Protein AF-A0A7W1MAS6-F1 (afdb_monomer_lite)

Foldseek 3Di:
DEDDDDPPDPPDPDPDDDPVVLVVQAQHKYKDKAAWDAAPVRWIKGAHDFPDDNVRVCPPVCQQRIETEEADPPDPPNPSDIWIKIARWHWDFDQDPVRDTDIGIYGYNIDTDDPDPPPPVVVVVVVVVVVVVVVVVCVVCVVVVVVVVVD

Secondary structure (DSSP, 8-state):
-PPPPPTT--S---SS---HHHHTTTT-EEEEEEEEEE-TTS-EEEESSSS--TTTTT-TTTGGGEEEE--TT-----SSS-EEEEEEEEEEEEEPTTS-EEEEEEEEEEEEE-------HHHHHHHHHHHHHHHHHHHHHHHHHHHHH--

pLDDT: mean 83.16, std 14.15, range [42.66, 97.75]

Radius of gyration: 26.75 Å; chains: 1; bounding box: 62×34×86 Å

Structure (mmCIF, N/CA/C/O backbone):
data_AF-A0A7W1MAS6-F1
#
_entry.id   AF-A0A7W1MAS6-F1
#
loop_
_atom_site.group_PDB
_atom_site.id
_atom_site.type_symbol
_atom_site.label_atom_id
_atom_site.label_alt_id
_atom_site.label_comp_id
_atom_site.label_asym_id
_atom_site.label_entity_id
_atom_site.label_seq_id
_atom_site.pdbx_PDB_ins_code
_atom_site.Cartn_x
_atom_site.Cartn_y
_atom_site.Cartn_z
_atom_site.occupancy
_atom_site.B_iso_or_equiv
_atom_site.auth_seq_id
_atom_site.auth_comp_id
_atom_site.auth_asym_id
_atom_site.auth_atom_id
_atom_site.pdbx_PDB_model_num
ATOM 1 N N . MET A 1 1 ? -0.074 -19.283 -3.099 1.00 42.66 1 MET A N 1
ATOM 2 C CA . MET A 1 1 ? -1.093 -18.761 -4.034 1.00 42.66 1 MET A CA 1
ATOM 3 C C . MET A 1 1 ? -1.570 -17.439 -3.454 1.00 42.66 1 MET A C 1
ATOM 5 O O . MET A 1 1 ? -1.959 -17.441 -2.297 1.00 42.66 1 MET A O 1
ATOM 9 N N . LEU A 1 2 ? -1.418 -16.326 -4.175 1.00 49.56 2 LEU A N 1
ATOM 10 C CA . LEU A 1 2 ? -1.899 -15.007 -3.744 1.00 49.56 2 LEU A CA 1
ATOM 11 C C . LEU A 1 2 ? -3.369 -14.893 -4.168 1.00 49.56 2 LEU A C 1
ATOM 13 O O . LEU A 1 2 ? -3.660 -15.060 -5.348 1.00 49.56 2 LEU A O 1
ATOM 17 N N . GLY A 1 3 ? -4.283 -14.693 -3.218 1.00 55.38 3 GLY A N 1
ATOM 18 C CA . GLY A 1 3 ? -5.693 -14.441 -3.516 1.00 55.38 3 GLY A CA 1
ATOM 19 C C . GLY A 1 3 ? -5.917 -12.956 -3.791 1.00 55.38 3 GLY A C 1
ATOM 20 O O . GLY A 1 3 ? -5.564 -12.126 -2.957 1.00 55.38 3 GLY A O 1
ATOM 21 N N . GLU A 1 4 ? -6.481 -12.616 -4.948 1.00 55.81 4 GLU A N 1
ATOM 22 C CA . GLU A 1 4 ? -6.947 -11.257 -5.245 1.00 55.81 4 GLU A CA 1
ATOM 23 C C . GLU A 1 4 ? -8.364 -11.058 -4.672 1.00 55.81 4 GLU A C 1
ATOM 25 O O . GLU A 1 4 ? -9.234 -11.916 -4.831 1.00 55.81 4 GLU A O 1
ATOM 30 N N . LEU A 1 5 ? -8.607 -9.930 -3.994 1.00 57.91 5 LEU A N 1
ATOM 31 C CA . LEU A 1 5 ? -9.932 -9.564 -3.477 1.00 57.91 5 LEU A CA 1
ATOM 32 C C . LEU A 1 5 ? -10.851 -9.105 -4.634 1.00 57.91 5 LEU A C 1
ATOM 34 O O . LEU A 1 5 ? -10.436 -8.251 -5.422 1.00 57.91 5 LEU A O 1
ATOM 38 N N . PRO A 1 6 ? -12.098 -9.608 -4.748 1.00 55.97 6 PRO A N 1
ATOM 39 C CA . PRO A 1 6 ? -13.017 -9.201 -5.811 1.00 55.97 6 PRO A CA 1
ATOM 40 C C . PRO A 1 6 ? -13.482 -7.736 -5.644 1.00 55.97 6 PRO A C 1
ATOM 42 O O . PRO A 1 6 ? -13.810 -7.323 -4.531 1.00 55.97 6 PRO A O 1
ATOM 45 N N . PRO A 1 7 ? -13.578 -6.946 -6.733 1.00 50.59 7 PRO A N 1
ATOM 46 C CA . PRO A 1 7 ? -13.862 -5.505 -6.671 1.00 50.59 7 PRO A CA 1
ATOM 47 C C . PRO A 1 7 ? -15.329 -5.119 -6.384 1.00 50.59 7 PRO A C 1
ATOM 49 O O . PRO A 1 7 ? -15.628 -3.932 -6.305 1.00 50.59 7 PRO A O 1
ATOM 52 N N . SER A 1 8 ? -16.260 -6.069 -6.230 1.00 46.41 8 SER A N 1
ATOM 53 C CA . SER A 1 8 ? -17.713 -5.805 -6.266 1.00 46.41 8 SER A CA 1
ATOM 54 C C . SER A 1 8 ? -18.476 -5.989 -4.943 1.00 46.41 8 SER A C 1
ATOM 56 O O . SER A 1 8 ? -19.697 -6.094 -4.968 1.00 46.41 8 SER A O 1
ATOM 58 N N . SER A 1 9 ? -17.813 -6.054 -3.784 1.00 49.50 9 SER A N 1
ATOM 59 C CA . SER A 1 9 ? -18.475 -6.347 -2.492 1.00 49.50 9 SER A CA 1
ATOM 60 C C . SER A 1 9 ? -18.487 -5.185 -1.486 1.00 49.50 9 SER A C 1
ATOM 62 O O . SER A 1 9 ? -18.538 -5.427 -0.282 1.00 49.50 9 SER A O 1
ATOM 64 N N . VAL A 1 10 ? -18.371 -3.932 -1.944 1.00 55.69 10 VAL A N 1
ATOM 65 C CA . VAL A 1 10 ? -18.208 -2.754 -1.058 1.00 55.69 10 VAL A CA 1
ATOM 66 C C . VAL A 1 10 ? -19.498 -1.929 -0.887 1.00 55.69 10 VAL A C 1
ATOM 68 O O . VAL A 1 10 ? -19.579 -1.110 0.029 1.00 55.69 10 VAL A O 1
ATOM 71 N N . GLU A 1 11 ? -20.536 -2.159 -1.693 1.00 47.78 11 GLU A N 1
ATOM 72 C CA . GLU A 1 11 ? -21.832 -1.487 -1.524 1.00 47.78 11 GLU A CA 1
ATOM 73 C C . GLU A 1 11 ? -22.751 -2.275 -0.573 1.00 47.78 11 GLU A C 1
ATOM 75 O O . GLU A 1 11 ? -22.889 -3.486 -0.683 1.00 47.78 11 GLU A O 1
ATOM 80 N N . GLU A 1 12 ? -23.338 -1.550 0.387 1.00 45.41 12 GLU A N 1
ATOM 81 C CA . GLU A 1 12 ? -24.143 -2.001 1.541 1.00 45.41 12 GLU A CA 1
ATOM 82 C C . GLU A 1 12 ? -23.406 -2.612 2.752 1.00 45.41 12 GLU A C 1
ATOM 84 O O . GLU A 1 12 ? -23.708 -3.705 3.223 1.00 45.41 12 GLU A O 1
ATOM 89 N N . ILE A 1 13 ? -22.533 -1.829 3.402 1.00 47.88 13 ILE A N 1
ATOM 90 C CA . ILE A 1 13 ? -22.229 -2.035 4.834 1.00 47.88 13 ILE A CA 1
ATOM 91 C C . ILE A 1 13 ? -23.239 -1.237 5.674 1.00 47.88 13 ILE A C 1
ATOM 93 O O . ILE A 1 13 ? -22.913 -0.237 6.316 1.00 47.88 13 ILE A O 1
ATOM 97 N N . GLY A 1 14 ? -24.497 -1.672 5.641 1.00 45.31 14 GLY A N 1
ATOM 98 C CA . GLY A 1 14 ? -25.499 -1.317 6.641 1.00 45.31 14 GLY A CA 1
ATOM 99 C C . GLY A 1 14 ? -25.317 -2.200 7.879 1.00 45.31 14 GLY A C 1
ATOM 100 O O . GLY A 1 14 ? -25.317 -3.421 7.781 1.00 45.31 14 GLY A O 1
ATOM 101 N N . ALA A 1 15 ? -25.132 -1.584 9.047 1.00 44.66 15 ALA A N 1
ATOM 102 C CA . ALA A 1 15 ? -25.193 -2.215 10.370 1.00 44.66 15 ALA A CA 1
ATOM 103 C C . ALA A 1 15 ? -24.375 -3.520 10.576 1.00 44.66 15 ALA A C 1
ATOM 105 O O . ALA A 1 15 ? -24.893 -4.631 10.635 1.00 44.66 15 ALA A O 1
ATOM 106 N N . GLY A 1 16 ? -23.076 -3.366 10.846 1.00 54.28 16 GLY A N 1
ATOM 107 C CA . GLY A 1 16 ? -22.377 -4.196 11.842 1.00 54.28 16 GLY A CA 1
ATOM 108 C C . GLY A 1 16 ? -21.981 -5.631 11.470 1.00 54.28 16 GLY A C 1
ATOM 109 O O . GLY A 1 16 ? -21.245 -6.251 12.241 1.00 54.28 16 GLY A O 1
ATOM 110 N N . LYS A 1 17 ? -22.376 -6.169 10.313 1.00 59.78 17 LYS A N 1
ATOM 111 C CA . LYS A 1 17 ? -21.838 -7.451 9.838 1.00 59.78 17 LYS A CA 1
ATOM 112 C C . LYS A 1 17 ? -20.587 -7.211 9.004 1.00 59.78 17 LYS A C 1
ATOM 114 O O . LYS A 1 17 ? -20.651 -6.787 7.858 1.00 59.78 17 LYS A O 1
ATOM 119 N N . LEU A 1 18 ? -19.433 -7.499 9.609 1.00 69.56 18 LEU A N 1
ATOM 120 C CA . LEU A 1 18 ? -18.197 -7.706 8.862 1.00 69.56 18 LEU A CA 1
ATOM 121 C C . LEU A 1 18 ? -18.483 -8.746 7.762 1.00 69.56 18 LEU A C 1
ATOM 123 O O . LEU A 1 18 ? -18.961 -9.827 8.127 1.00 69.56 18 LEU A O 1
ATOM 127 N N . PRO A 1 19 ? -18.199 -8.463 6.477 1.00 74.00 19 PRO A N 1
ATOM 128 C CA . PRO A 1 19 ? -18.386 -9.435 5.409 1.00 74.00 19 PRO A CA 1
ATOM 129 C C . PRO A 1 19 ? -17.676 -10.731 5.792 1.00 74.00 19 PRO A C 1
ATOM 131 O O . PRO A 1 19 ? -16.479 -10.713 6.078 1.00 74.00 19 PRO A O 1
ATOM 134 N N . GLU A 1 20 ? -18.394 -11.854 5.838 1.00 82.00 20 GLU A N 1
ATOM 135 C CA . GLU A 1 20 ? -17.788 -13.149 6.186 1.00 82.00 20 GLU A CA 1
ATOM 136 C C . GLU A 1 20 ? -16.614 -13.488 5.266 1.00 82.00 20 GLU A C 1
ATOM 138 O O . GLU A 1 20 ? -15.633 -14.073 5.718 1.00 82.00 20 GLU A O 1
ATOM 143 N N . ALA A 1 21 ? -16.659 -12.996 4.026 1.00 84.00 21 ALA A N 1
ATOM 144 C CA . ALA A 1 21 ? -15.569 -13.064 3.066 1.00 84.00 21 ALA A CA 1
ATOM 145 C C . ALA A 1 21 ? -14.236 -12.523 3.617 1.00 84.00 21 ALA A C 1
ATOM 147 O O . ALA A 1 21 ? -13.199 -13.118 3.356 1.00 84.00 21 ALA A O 1
ATOM 148 N N . LEU A 1 22 ? -14.237 -11.451 4.421 1.00 86.69 22 LEU A N 1
ATOM 149 C CA . LEU A 1 22 ? -13.000 -10.876 4.969 1.00 86.69 22 LEU A CA 1
ATOM 150 C C . LEU A 1 22 ? -12.376 -11.739 6.068 1.00 86.69 22 LEU A C 1
ATOM 152 O O . LEU A 1 22 ? -11.162 -11.705 6.249 1.00 86.69 22 LEU A O 1
ATOM 156 N N . LYS A 1 23 ? -13.175 -12.550 6.774 1.00 89.06 23 LYS A N 1
ATOM 157 C CA . LYS A 1 23 ? -12.637 -13.488 7.772 1.00 89.06 23 LYS A CA 1
ATOM 158 C C . LYS A 1 23 ? -11.774 -14.568 7.122 1.00 89.06 23 LYS A C 1
ATOM 160 O O . LYS A 1 23 ? -10.836 -15.035 7.753 1.00 89.06 23 LYS A O 1
ATOM 165 N N . ALA A 1 24 ? -12.059 -14.937 5.871 1.00 92.00 24 ALA A N 1
ATOM 166 C CA . ALA A 1 24 ? -11.271 -15.931 5.146 1.00 92.00 24 ALA A CA 1
ATOM 167 C C . ALA A 1 24 ? -9.825 -15.471 4.898 1.00 92.00 24 ALA A C 1
ATOM 169 O O . ALA A 1 24 ? -8.941 -16.311 4.789 1.00 92.00 24 ALA A O 1
ATOM 170 N N . TYR A 1 25 ? -9.582 -14.158 4.856 1.00 93.56 25 TYR A N 1
ATOM 171 C CA . TYR A 1 25 ? -8.252 -13.577 4.660 1.00 93.56 25 TYR A CA 1
ATOM 172 C C . TYR A 1 25 ? -7.508 -13.316 5.973 1.00 93.56 25 TYR A C 1
ATOM 174 O O . TYR A 1 25 ? -6.355 -12.895 5.937 1.00 93.56 25 TYR A O 1
ATOM 182 N N . GLN A 1 26 ? -8.133 -13.547 7.132 1.00 95.25 26 GLN A N 1
ATOM 183 C CA . GLN A 1 26 ? -7.486 -13.325 8.423 1.00 95.25 26 GLN A CA 1
ATOM 184 C C . GLN A 1 26 ? -6.233 -14.206 8.549 1.00 95.25 26 GLN A C 1
ATOM 186 O O . GLN A 1 26 ? -6.276 -15.400 8.247 1.00 95.25 26 GLN A O 1
ATOM 191 N N . HIS A 1 27 ? -5.123 -13.606 8.978 1.00 96.12 27 HIS A N 1
ATOM 192 C CA . HIS A 1 27 ? -3.792 -14.213 9.064 1.00 96.12 27 HIS A CA 1
ATOM 193 C C . HIS A 1 27 ? -3.165 -14.615 7.716 1.00 96.12 27 HIS A C 1
ATOM 195 O O . HIS A 1 27 ? -2.103 -15.242 7.698 1.00 96.12 27 HIS A O 1
ATOM 201 N N . GLN A 1 28 ? -3.776 -14.266 6.579 1.00 96.75 28 GLN A N 1
ATOM 202 C CA . GLN A 1 28 ? -3.225 -14.579 5.260 1.00 96.75 28 GLN A CA 1
ATOM 203 C C . GLN A 1 28 ? -2.330 -13.457 4.734 1.00 96.75 28 GLN A C 1
ATOM 205 O O . GLN A 1 28 ? -2.558 -12.275 4.992 1.00 96.75 28 GLN A O 1
ATOM 210 N N . GLN A 1 29 ? -1.329 -13.840 3.937 1.00 97.38 29 GLN A N 1
ATOM 211 C CA . GLN A 1 29 ? -0.558 -12.887 3.148 1.00 97.38 29 GLN A CA 1
ATOM 212 C C . GLN A 1 29 ? -1.411 -12.414 1.969 1.00 97.38 29 GLN A C 1
ATOM 214 O O . GLN A 1 29 ? -1.771 -13.215 1.102 1.00 97.38 29 GLN A O 1
ATOM 219 N N . VAL A 1 30 ? -1.698 -11.118 1.912 1.00 96.38 30 VAL A N 1
ATOM 220 C CA . VAL A 1 30 ? -2.505 -10.506 0.850 1.00 96.38 30 VAL A CA 1
ATOM 221 C C . VAL A 1 30 ? -1.725 -9.395 0.158 1.00 96.38 30 VAL A C 1
ATOM 223 O O . VAL A 1 30 ? -0.796 -8.826 0.731 1.00 96.38 30 VAL A O 1
ATOM 226 N N . SER A 1 31 ? -2.103 -9.097 -1.084 1.00 95.75 31 SER A N 1
ATOM 227 C CA . SER A 1 31 ? -1.645 -7.916 -1.817 1.00 95.75 31 SER A CA 1
ATOM 228 C C . SER A 1 31 ? -2.849 -7.016 -2.062 1.00 95.75 31 SER A C 1
ATOM 230 O O . SER A 1 31 ? -3.850 -7.461 -2.625 1.00 95.75 31 SER A O 1
ATOM 232 N N . ILE A 1 32 ? -2.780 -5.771 -1.599 1.00 94.56 32 ILE A N 1
ATOM 233 C CA . ILE A 1 32 ? -3.867 -4.800 -1.719 1.00 94.56 32 ILE A CA 1
ATOM 234 C C . ILE A 1 32 ? -3.348 -3.590 -2.479 1.00 94.56 32 ILE A C 1
ATOM 236 O O . ILE A 1 32 ? -2.302 -3.025 -2.162 1.00 94.56 32 ILE A O 1
ATOM 240 N N . ARG A 1 33 ? -4.110 -3.164 -3.483 1.00 93.94 33 ARG A N 1
ATOM 241 C CA . ARG A 1 33 ? -3.821 -1.953 -4.243 1.00 93.94 33 ARG A CA 1
ATOM 242 C C . ARG A 1 33 ? -4.645 -0.787 -3.709 1.00 93.94 33 ARG A C 1
ATOM 244 O O . ARG A 1 33 ? -5.863 -0.892 -3.617 1.00 93.94 33 ARG A O 1
ATOM 251 N N . GLY A 1 34 ? -3.995 0.334 -3.418 1.00 93.19 34 GLY A N 1
ATOM 252 C CA . GLY A 1 34 ? -4.672 1.540 -2.939 1.00 93.19 34 GLY A CA 1
ATOM 253 C C . GLY A 1 34 ? -3.747 2.746 -2.837 1.00 93.19 34 GLY A C 1
ATOM 254 O O . GLY A 1 34 ? -2.587 2.696 -3.232 1.00 93.19 34 GLY A O 1
ATOM 255 N N . PHE A 1 35 ? -4.259 3.851 -2.319 1.00 92.06 35 PHE A N 1
ATOM 256 C CA . PHE A 1 35 ? -3.525 5.094 -2.116 1.00 92.06 35 PHE A CA 1
ATOM 257 C C . PHE A 1 35 ? -3.064 5.180 -0.662 1.00 92.06 35 PHE A C 1
ATOM 259 O O . PHE A 1 35 ? -3.861 4.990 0.257 1.00 92.06 35 PHE A O 1
ATOM 266 N N . VAL A 1 36 ? -1.770 5.429 -0.457 1.00 91.75 36 VAL A N 1
ATOM 267 C CA . VAL A 1 36 ? -1.164 5.498 0.878 1.00 91.75 36 VAL A CA 1
ATOM 268 C C . VAL A 1 36 ? -1.237 6.930 1.397 1.00 91.75 36 VAL A C 1
ATOM 270 O O . VAL A 1 36 ? -0.729 7.855 0.763 1.00 91.75 36 VAL A O 1
ATOM 273 N N . TYR A 1 37 ? -1.827 7.100 2.576 1.00 90.38 37 TYR A N 1
ATOM 274 C CA . TYR A 1 37 ? -1.931 8.367 3.291 1.00 90.38 37 TYR A CA 1
ATOM 275 C C . TYR A 1 37 ? -1.282 8.267 4.663 1.00 90.38 37 TYR A C 1
ATOM 277 O O . TYR A 1 37 ? -1.211 7.193 5.257 1.00 90.38 37 TYR A O 1
ATOM 285 N N . ARG A 1 38 ? -0.862 9.417 5.194 1.00 88.94 38 ARG A N 1
ATOM 286 C CA . ARG A 1 38 ? -0.354 9.533 6.558 1.00 88.94 38 ARG A CA 1
ATOM 287 C C . ARG A 1 38 ? -1.388 10.234 7.432 1.00 88.94 38 ARG A C 1
ATOM 289 O O . ARG A 1 38 ? -1.886 11.299 7.068 1.00 88.94 38 ARG A O 1
ATOM 296 N N . THR A 1 39 ? -1.735 9.628 8.562 1.00 88.00 39 THR A N 1
ATOM 297 C CA . THR A 1 39 ? -2.627 10.224 9.562 1.00 88.00 39 THR A CA 1
ATOM 298 C C . THR A 1 39 ? -1.910 11.346 10.315 1.00 88.00 39 THR A C 1
ATOM 300 O O . THR A 1 39 ? -0.684 11.474 10.256 1.00 88.00 39 THR A O 1
ATOM 303 N N . LYS A 1 40 ? -2.666 12.155 11.069 1.00 85.62 40 LYS A N 1
ATOM 304 C CA . LYS A 1 40 ? -2.095 13.199 11.940 1.00 85.62 40 LYS A CA 1
ATOM 305 C C . LYS A 1 40 ? -1.159 12.627 13.010 1.00 85.62 40 LYS A C 1
ATOM 307 O O . LYS A 1 40 ? -0.163 13.260 13.330 1.00 85.62 40 LYS A O 1
ATOM 312 N N . ASP A 1 41 ? -1.435 11.409 13.473 1.00 86.50 41 ASP A N 1
ATOM 313 C CA . ASP A 1 41 ? -0.610 10.685 14.450 1.00 86.50 41 ASP A CA 1
ATOM 314 C C . ASP A 1 41 ? 0.606 9.999 13.805 1.00 86.50 41 ASP A C 1
ATOM 316 O O . ASP A 1 41 ? 1.318 9.229 14.444 1.00 86.50 41 ASP A O 1
ATOM 320 N N . GLY A 1 42 ? 0.835 10.232 12.510 1.00 88.12 42 GLY A N 1
ATOM 321 C CA . GLY A 1 42 ? 1.983 9.711 11.785 1.00 88.12 42 GLY A CA 1
ATOM 322 C C . GLY A 1 42 ? 1.859 8.258 11.329 1.00 88.12 42 GLY A C 1
ATOM 323 O O . GLY A 1 42 ? 2.838 7.753 10.780 1.00 88.12 42 GLY A O 1
ATOM 324 N N . LYS A 1 43 ? 0.695 7.616 11.501 1.00 89.50 43 LYS A N 1
ATOM 325 C CA . LYS A 1 43 ? 0.422 6.253 11.014 1.00 89.50 43 LYS A CA 1
ATOM 326 C C . LYS A 1 43 ? 0.146 6.250 9.514 1.00 89.50 43 LYS A C 1
ATOM 328 O O . LYS A 1 43 ? -0.361 7.234 8.979 1.00 89.50 43 LYS A O 1
ATOM 333 N N . ASN A 1 44 ? 0.432 5.139 8.844 1.00 92.12 44 ASN A N 1
ATOM 334 C CA . ASN A 1 44 ? 0.120 4.971 7.428 1.00 92.12 44 ASN A CA 1
ATOM 335 C C . ASN A 1 44 ? -1.211 4.234 7.260 1.00 92.12 44 ASN A C 1
ATOM 337 O O . ASN A 1 44 ? -1.493 3.269 7.970 1.00 92.12 44 ASN A O 1
ATOM 341 N N . VAL A 1 45 ? -2.030 4.685 6.317 1.00 92.50 45 VAL A N 1
ATOM 342 C CA . VAL A 1 45 ? -3.291 4.033 5.952 1.00 92.50 45 VAL A CA 1
ATOM 343 C C . VAL A 1 45 ? -3.396 3.901 4.441 1.00 92.50 45 VAL A C 1
ATOM 345 O O . VAL A 1 45 ? -2.963 4.778 3.697 1.00 92.50 45 VAL A O 1
ATOM 348 N N . LEU A 1 46 ? -3.990 2.806 3.992 1.00 93.06 46 LEU A N 1
ATOM 349 C CA . LEU A 1 46 ? -4.309 2.529 2.603 1.00 93.06 46 LEU A CA 1
ATOM 350 C C . LEU A 1 46 ? -5.801 2.778 2.379 1.00 93.06 46 LEU A C 1
ATOM 352 O O . LEU A 1 46 ? -6.637 2.232 3.102 1.00 93.06 46 LEU A O 1
ATOM 356 N N . ALA A 1 47 ? -6.138 3.587 1.379 1.00 92.44 47 ALA A N 1
ATOM 357 C CA . ALA A 1 47 ? -7.516 3.848 0.976 1.00 92.44 47 ALA A CA 1
ATOM 358 C C . ALA A 1 47 ? -7.745 3.470 -0.494 1.00 92.44 47 ALA A C 1
ATOM 360 O O . ALA A 1 47 ? -6.812 3.452 -1.295 1.00 92.44 47 ALA A O 1
ATOM 361 N N . ALA A 1 48 ? -8.994 3.177 -0.857 1.00 90.50 48 ALA A N 1
ATOM 362 C CA . ALA A 1 48 ? -9.357 2.832 -2.232 1.00 90.50 48 ALA A CA 1
ATOM 363 C C . ALA A 1 48 ? -9.394 4.051 -3.176 1.00 90.50 48 ALA A C 1
ATOM 365 O O . ALA A 1 48 ? -9.161 3.908 -4.374 1.00 90.50 48 ALA A O 1
ATOM 366 N N . GLU A 1 49 ? -9.671 5.242 -2.643 1.00 87.62 49 GLU A N 1
ATOM 367 C CA . GLU A 1 49 ? -9.896 6.465 -3.420 1.00 87.62 49 GLU A CA 1
ATOM 368 C C . GLU A 1 49 ? -8.656 7.377 -3.442 1.00 87.62 49 GLU A C 1
ATOM 370 O O . GLU A 1 49 ? -7.964 7.478 -2.422 1.00 87.62 49 GLU A O 1
ATOM 375 N N . PRO A 1 50 ? -8.379 8.055 -4.576 1.00 88.44 50 PRO A N 1
ATOM 376 C CA . PRO A 1 50 ? -7.380 9.118 -4.647 1.00 88.44 50 PRO A CA 1
ATOM 377 C C . PRO A 1 50 ? -7.848 10.391 -3.922 1.00 88.44 50 PRO A C 1
ATOM 379 O O . PRO A 1 50 ? -9.028 10.571 -3.640 1.00 88.44 50 PRO A O 1
ATOM 382 N N . ASP A 1 51 ? -6.904 11.301 -3.657 1.00 82.75 51 ASP A N 1
ATOM 383 C CA . ASP A 1 51 ? -7.148 12.668 -3.166 1.00 82.75 51 ASP A CA 1
ATOM 384 C C . ASP A 1 51 ? -8.052 12.811 -1.929 1.00 82.75 51 ASP A C 1
ATOM 386 O O . ASP A 1 51 ? -8.717 13.835 -1.735 1.00 82.75 51 ASP A O 1
ATOM 390 N N . LEU A 1 52 ? -8.036 11.818 -1.033 1.00 80.81 52 LEU A N 1
ATOM 391 C CA . LEU A 1 5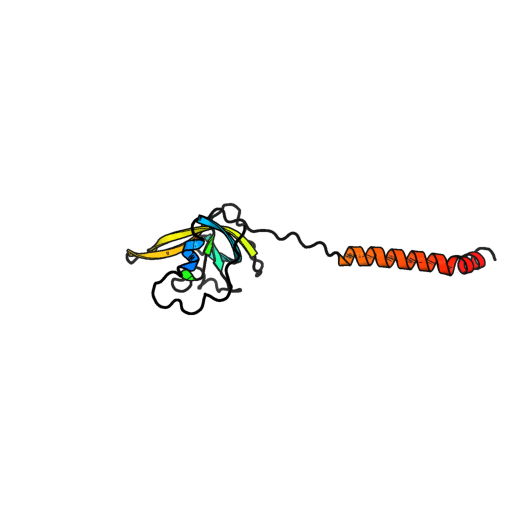2 ? -8.698 11.933 0.260 1.00 80.81 52 LEU A CA 1
ATOM 392 C C . LEU A 1 52 ? -8.172 13.167 1.009 1.00 80.81 52 LEU A C 1
ATOM 394 O O . LEU A 1 52 ? -6.998 13.243 1.381 1.00 80.81 52 LEU A O 1
ATOM 398 N N . LYS A 1 53 ? -9.056 14.143 1.250 1.00 76.44 53 LYS A N 1
ATOM 399 C CA . LYS A 1 53 ? -8.718 15.331 2.043 1.00 76.44 53 LYS A CA 1
ATOM 400 C C . LYS A 1 53 ? -8.195 14.887 3.407 1.00 76.44 53 LYS A C 1
ATOM 402 O O . LYS A 1 53 ? -8.765 13.990 4.028 1.00 76.44 53 LYS A O 1
ATOM 407 N N . SER A 1 54 ? -7.177 15.571 3.928 1.00 68.94 54 SER A N 1
ATOM 408 C CA . SER A 1 54 ? -6.540 15.226 5.209 1.00 68.94 54 SER A CA 1
ATOM 409 C C . SER A 1 54 ? -7.509 15.168 6.402 1.00 68.94 54 SER A C 1
ATOM 411 O O . SER A 1 54 ? -7.195 14.553 7.414 1.00 68.94 54 SER A O 1
ATOM 413 N N . CYS A 1 55 ? -8.689 15.794 6.309 1.00 68.88 55 CYS A N 1
ATOM 414 C CA . CYS A 1 55 ? -9.747 15.716 7.322 1.00 68.88 55 CYS A CA 1
ATOM 415 C C . CYS A 1 55 ? -10.528 14.387 7.328 1.00 68.88 55 CYS A C 1
ATOM 417 O O . CYS A 1 55 ? -11.185 14.079 8.319 1.00 68.88 55 CYS A O 1
ATOM 419 N N . CYS A 1 56 ? -10.458 13.603 6.252 1.00 73.69 56 CYS A N 1
ATOM 420 C CA . CYS A 1 56 ? -11.228 12.372 6.054 1.00 73.69 56 CYS A CA 1
ATOM 421 C C . CYS A 1 56 ? -10.396 11.095 6.273 1.00 73.69 56 CYS A C 1
ATOM 423 O O . CYS A 1 56 ? -10.946 9.990 6.282 1.00 73.69 56 CYS A O 1
ATOM 425 N N . VAL A 1 57 ? -9.081 11.240 6.449 1.00 76.81 57 VAL A N 1
ATOM 426 C CA . VAL A 1 57 ? -8.149 10.148 6.749 1.00 76.81 57 VAL A CA 1
ATOM 427 C C . VAL A 1 57 ? -8.357 9.714 8.204 1.00 76.81 57 VAL A C 1
ATOM 429 O O . VAL A 1 57 ? -8.303 10.548 9.105 1.00 76.81 57 VAL A O 1
ATOM 432 N N . ALA A 1 58 ? -8.626 8.425 8.432 1.00 71.81 58 ALA A N 1
ATOM 433 C CA . ALA A 1 58 ? -8.975 7.849 9.735 1.00 71.81 58 ALA A CA 1
ATOM 434 C C . ALA A 1 58 ? -10.223 8.456 10.420 1.00 71.81 58 ALA A C 1
ATOM 436 O O . ALA A 1 58 ? -10.395 8.326 11.633 1.00 71.81 58 ALA A O 1
ATOM 437 N N . SER A 1 59 ? -11.130 9.097 9.667 1.00 78.50 59 SER A N 1
ATOM 438 C CA . SER A 1 59 ? -12.404 9.553 10.235 1.00 78.50 59 SER A CA 1
ATOM 439 C C . SER A 1 59 ? -13.251 8.359 10.697 1.00 78.50 59 SER A C 1
ATOM 441 O O . SER A 1 59 ? -13.162 7.258 10.145 1.00 78.50 59 SER A O 1
ATOM 443 N N . ARG A 1 60 ? -14.120 8.564 11.700 1.00 74.69 60 ARG A N 1
ATOM 444 C CA . ARG A 1 60 ? -14.993 7.494 12.225 1.00 74.69 60 ARG A CA 1
ATOM 445 C C . ARG A 1 60 ? -15.826 6.828 11.129 1.00 74.69 60 ARG A C 1
ATOM 447 O O . ARG A 1 60 ? -16.078 5.630 11.231 1.00 74.69 60 ARG A O 1
ATOM 454 N N . GLU A 1 61 ? -16.235 7.569 10.109 1.00 77.88 61 GLU A N 1
ATOM 455 C CA . GLU A 1 61 ? -17.032 7.061 8.990 1.00 77.88 61 GLU A CA 1
ATOM 456 C C . GLU A 1 61 ? -16.186 6.243 8.005 1.00 77.88 61 GLU A C 1
ATOM 458 O O . GLU A 1 61 ? -16.616 5.178 7.566 1.00 77.88 61 GLU A O 1
ATOM 463 N N . ASN A 1 62 ? -14.945 6.664 7.742 1.00 78.62 62 ASN A N 1
ATOM 464 C CA . ASN A 1 62 ? -14.092 6.046 6.724 1.00 78.62 62 ASN A CA 1
ATOM 465 C C . ASN A 1 62 ? -13.171 4.942 7.245 1.00 78.62 62 ASN A C 1
ATOM 467 O O . ASN A 1 62 ? -12.626 4.192 6.441 1.00 78.62 62 ASN A O 1
ATOM 471 N N . ILE A 1 63 ? -13.001 4.795 8.562 1.00 80.00 63 ILE A N 1
ATOM 472 C CA . ILE A 1 63 ? -12.064 3.815 9.138 1.00 80.00 63 ILE A CA 1
ATOM 473 C C . ILE A 1 63 ? -12.377 2.358 8.749 1.00 80.00 63 ILE A C 1
ATOM 475 O O . ILE A 1 63 ? -11.486 1.523 8.743 1.00 80.00 63 ILE A O 1
ATOM 479 N N . LEU A 1 64 ? -13.630 2.047 8.391 1.00 81.19 64 LEU A N 1
ATOM 480 C CA . LEU A 1 64 ? -14.020 0.716 7.896 1.00 81.19 64 LEU A CA 1
ATOM 481 C C . LEU A 1 64 ? -13.683 0.498 6.414 1.00 81.19 64 LEU A C 1
ATOM 483 O O . LEU A 1 64 ? -13.757 -0.624 5.931 1.00 81.19 64 LEU A O 1
ATOM 487 N N . ARG A 1 65 ? -13.347 1.561 5.683 1.00 84.31 65 ARG A N 1
ATOM 488 C CA . ARG A 1 65 ? -12.970 1.530 4.262 1.00 84.31 65 ARG A CA 1
ATOM 489 C C . ARG A 1 65 ? -11.469 1.753 4.060 1.00 84.31 65 ARG A C 1
ATOM 491 O O . ARG A 1 65 ? -11.017 1.924 2.932 1.00 84.31 65 ARG A O 1
ATOM 498 N N . GLN A 1 66 ? -10.713 1.804 5.152 1.00 89.94 66 GLN A N 1
ATOM 499 C CA . GLN A 1 66 ? -9.277 2.042 5.163 1.00 89.94 66 GLN A CA 1
ATOM 500 C C . GLN A 1 66 ? -8.581 0.871 5.852 1.00 89.94 66 GLN A C 1
ATOM 502 O O . GLN A 1 66 ? -9.122 0.279 6.787 1.00 89.94 66 GLN A O 1
ATOM 507 N N . VAL A 1 67 ? -7.380 0.547 5.385 1.00 93.88 67 VAL A N 1
ATOM 508 C CA . VAL A 1 67 ? -6.525 -0.482 5.984 1.00 93.88 67 VAL A CA 1
ATOM 509 C C . VAL A 1 67 ?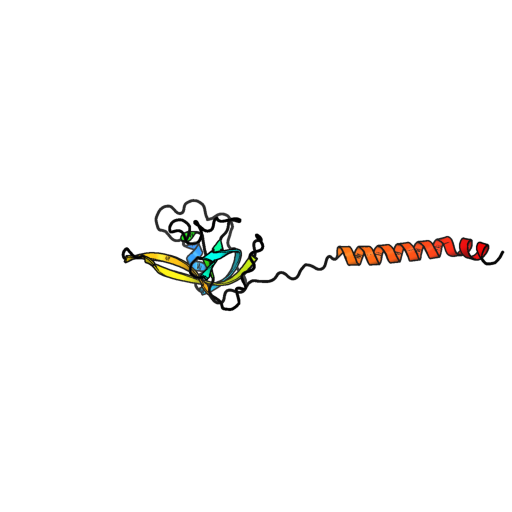 -5.334 0.214 6.618 1.00 93.88 67 VAL A C 1
ATOM 511 O O . VAL A 1 67 ? -4.615 0.950 5.945 1.00 93.88 67 VAL A O 1
ATOM 514 N N . MET A 1 68 ? -5.133 0.026 7.915 1.00 9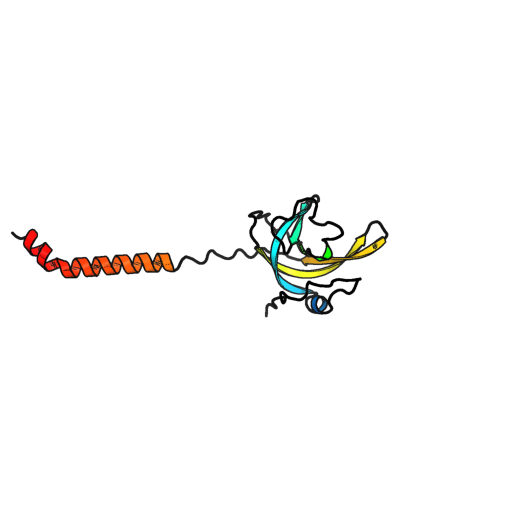4.44 68 MET A N 1
ATOM 515 C CA . MET A 1 68 ? -3.965 0.556 8.607 1.00 94.44 68 MET A CA 1
ATOM 516 C C . MET A 1 68 ? -2.744 -0.276 8.236 1.00 94.44 68 MET A C 1
ATOM 518 O O . MET A 1 68 ? -2.819 -1.499 8.198 1.00 94.44 68 MET A O 1
ATOM 522 N N . LEU A 1 69 ? -1.638 0.385 7.923 1.00 94.62 69 LEU A N 1
ATOM 523 C CA . LEU A 1 69 ? -0.419 -0.284 7.501 1.00 94.62 69 LEU A CA 1
ATOM 524 C C . LEU A 1 69 ? 0.611 -0.218 8.627 1.00 94.62 69 LEU A C 1
ATOM 526 O O . LEU A 1 69 ? 0.976 0.878 9.065 1.00 94.62 69 LEU A O 1
ATOM 530 N N . GLU A 1 70 ? 1.087 -1.379 9.061 1.00 94.50 70 GLU A N 1
ATOM 531 C CA . GLU A 1 70 ? 2.119 -1.512 10.086 1.00 94.50 70 GLU A CA 1
ATOM 532 C C . GLU A 1 70 ? 3.367 -2.152 9.483 1.00 94.50 70 GLU A C 1
ATOM 534 O O . GLU A 1 70 ? 3.307 -3.222 8.882 1.00 94.50 70 GLU A O 1
ATOM 539 N N . GLY A 1 71 ? 4.502 -1.472 9.616 1.00 90.19 71 GLY A N 1
ATOM 540 C CA . GLY A 1 71 ? 5.782 -1.917 9.082 1.00 90.19 71 GLY A CA 1
ATOM 541 C C . GLY A 1 71 ? 6.796 -0.777 9.048 1.00 90.19 71 GLY A C 1
ATOM 542 O O . GLY A 1 71 ? 6.431 0.391 8.884 1.00 90.19 71 GLY A O 1
ATOM 543 N N . ASP A 1 72 ? 8.072 -1.123 9.189 1.00 80.69 72 ASP A N 1
ATOM 544 C CA . ASP A 1 72 ? 9.165 -0.148 9.280 1.00 80.69 72 ASP A CA 1
ATOM 545 C C . ASP A 1 72 ? 9.500 0.498 7.923 1.00 80.69 72 ASP A C 1
ATOM 547 O O . ASP A 1 72 ? 9.992 1.625 7.858 1.00 80.69 72 ASP A O 1
ATOM 551 N N . GLU A 1 73 ? 9.193 -0.187 6.816 1.00 79.38 73 GLU A N 1
ATOM 552 C CA . GLU A 1 73 ? 9.624 0.197 5.463 1.00 79.38 73 GLU A CA 1
ATOM 553 C C . GLU A 1 73 ? 8.550 0.892 4.616 1.00 79.38 73 GLU A C 1
ATOM 555 O O . GLU A 1 73 ? 8.666 0.991 3.388 1.00 79.38 73 GLU A O 1
ATOM 560 N N . ILE A 1 74 ? 7.507 1.441 5.237 1.00 81.50 74 ILE A N 1
ATOM 561 C CA . ILE A 1 74 ? 6.521 2.246 4.509 1.00 81.50 74 ILE A CA 1
ATOM 562 C C . ILE A 1 74 ? 7.076 3.659 4.336 1.00 81.50 74 ILE A C 1
ATOM 564 O O . ILE A 1 74 ? 6.656 4.624 4.983 1.00 81.50 74 ILE A O 1
ATOM 568 N N . ALA A 1 75 ? 8.063 3.785 3.452 1.00 73.19 75 ALA A N 1
ATOM 569 C CA . ALA A 1 75 ? 8.510 5.083 2.986 1.00 73.19 75 ALA A CA 1
ATOM 570 C C . ALA A 1 75 ? 7.299 5.804 2.382 1.00 73.19 75 ALA A C 1
ATOM 572 O O . ALA A 1 75 ? 6.664 5.301 1.454 1.00 73.19 75 ALA A O 1
ATOM 573 N N . PHE A 1 76 ? 6.960 6.969 2.934 1.00 67.56 76 PHE A N 1
ATOM 574 C CA . PHE A 1 76 ? 5.841 7.776 2.466 1.00 67.56 76 PHE A CA 1
ATOM 575 C C . PHE A 1 76 ? 6.102 8.216 1.023 1.00 67.56 76 PHE A C 1
ATOM 577 O O . PHE A 1 76 ? 6.812 9.184 0.759 1.00 67.56 76 PHE A O 1
ATOM 584 N N . LEU A 1 77 ? 5.538 7.471 0.082 1.00 66.25 77 LEU A N 1
ATOM 585 C CA . LEU A 1 77 ? 5.589 7.754 -1.343 1.00 66.25 77 LEU A CA 1
ATOM 586 C C . LEU A 1 77 ? 4.277 8.447 -1.714 1.00 66.25 77 LEU A C 1
ATOM 588 O O . LEU A 1 77 ? 3.389 7.854 -2.327 1.00 66.25 77 LEU A O 1
ATOM 592 N N . ASN A 1 78 ? 4.113 9.696 -1.279 1.00 63.91 78 ASN A N 1
ATOM 593 C CA . ASN A 1 78 ? 2.944 10.489 -1.643 1.00 63.91 78 ASN A CA 1
ATOM 594 C C . ASN A 1 78 ? 3.094 11.039 -3.054 1.00 63.91 78 ASN A C 1
ATOM 596 O O . ASN A 1 78 ? 3.539 12.164 -3.274 1.00 63.91 78 ASN A O 1
ATOM 600 N N . ASN A 1 79 ? 2.740 10.194 -4.013 1.00 69.81 79 ASN A N 1
ATOM 601 C CA . ASN A 1 79 ? 2.909 10.488 -5.428 1.00 69.81 79 ASN A CA 1
ATOM 602 C C . ASN A 1 79 ? 1.551 10.697 -6.119 1.00 69.81 79 ASN A C 1
ATOM 604 O O . ASN A 1 79 ? 1.510 10.728 -7.347 1.00 69.81 79 ASN A O 1
ATOM 608 N N . GLY A 1 80 ? 0.440 10.718 -5.366 1.00 81.62 80 GLY A N 1
ATOM 609 C CA . GLY A 1 80 ? -0.920 10.691 -5.923 1.00 81.62 80 GLY A CA 1
ATOM 610 C C . GLY A 1 80 ? -1.224 9.431 -6.750 1.00 81.62 80 GLY A C 1
ATOM 611 O O . GLY A 1 80 ? -2.144 9.418 -7.560 1.00 81.62 80 GLY A O 1
ATOM 612 N N . ARG A 1 81 ? -0.426 8.365 -6.602 1.00 88.25 81 ARG A N 1
ATOM 613 C CA . ARG A 1 81 ? -0.548 7.121 -7.375 1.00 88.25 81 ARG A CA 1
ATOM 614 C C . ARG A 1 81 ? -0.908 5.965 -6.458 1.00 88.25 81 ARG A C 1
ATOM 616 O O . ARG A 1 81 ? -0.327 5.837 -5.384 1.00 88.25 81 ARG A O 1
ATOM 623 N N . ALA A 1 82 ? -1.798 5.099 -6.934 1.00 91.31 82 ALA A N 1
ATOM 624 C CA . ALA A 1 82 ? -2.095 3.843 -6.265 1.00 91.31 82 ALA A CA 1
ATOM 625 C C . ALA A 1 82 ? -0.844 2.952 -6.224 1.00 91.31 82 ALA A C 1
ATOM 627 O O . ALA A 1 82 ? -0.159 2.775 -7.237 1.00 91.31 82 ALA A O 1
ATOM 628 N N . GLN A 1 83 ? -0.576 2.381 -5.059 1.00 91.88 83 GLN A N 1
ATOM 629 C CA . GLN A 1 83 ? 0.525 1.480 -4.764 1.00 91.88 83 GLN A CA 1
ATOM 630 C C . GLN A 1 83 ? -0.026 0.108 -4.419 1.00 91.88 83 GLN A C 1
ATOM 632 O O . GLN A 1 83 ? -1.135 -0.024 -3.907 1.00 91.88 83 GLN A O 1
ATOM 637 N N . GLU A 1 84 ? 0.755 -0.911 -4.740 1.00 93.75 84 GLU A N 1
ATOM 638 C CA . GLU A 1 84 ? 0.478 -2.278 -4.338 1.00 93.75 84 GLU A CA 1
ATOM 639 C C . GLU A 1 84 ? 1.251 -2.549 -3.047 1.00 93.75 84 GLU A C 1
ATOM 641 O O . GLU A 1 84 ? 2.473 -2.382 -3.005 1.00 93.75 84 GLU A O 1
ATOM 646 N N . VAL A 1 85 ? 0.528 -2.889 -1.984 1.00 94.31 85 VAL A N 1
ATOM 647 C CA . VAL A 1 85 ? 1.079 -3.133 -0.653 1.00 94.31 85 VAL A CA 1
ATOM 648 C C . VAL A 1 85 ? 0.784 -4.570 -0.271 1.00 94.31 85 VAL A C 1
ATOM 650 O O . VAL A 1 85 ? -0.366 -5.008 -0.303 1.00 94.31 85 VAL A O 1
ATOM 653 N N . GLN A 1 86 ? 1.828 -5.297 0.095 1.00 95.75 86 GLN A N 1
ATOM 654 C CA . GLN A 1 86 ? 1.729 -6.675 0.540 1.00 95.75 86 GLN A CA 1
ATOM 655 C C . GLN A 1 86 ? 1.941 -6.745 2.045 1.00 95.75 86 GLN A C 1
ATOM 657 O O . GLN A 1 86 ? 2.799 -6.048 2.571 1.00 95.75 86 GLN A O 1
ATOM 662 N N . GLY A 1 87 ? 1.202 -7.606 2.729 1.00 96.31 87 GLY A N 1
ATOM 663 C CA . GLY A 1 87 ? 1.414 -7.870 4.148 1.00 96.31 87 GLY A CA 1
ATOM 664 C C . GLY A 1 87 ? 0.458 -8.934 4.665 1.00 96.31 87 GLY A C 1
ATOM 665 O O . GLY A 1 87 ? -0.296 -9.532 3.888 1.00 96.31 87 GLY A O 1
ATOM 666 N N . ARG A 1 88 ? 0.497 -9.185 5.971 1.00 97.62 88 ARG A N 1
ATOM 667 C CA . ARG A 1 88 ? -0.411 -10.118 6.639 1.00 97.62 88 ARG A CA 1
ATOM 668 C C . ARG A 1 88 ? -1.671 -9.387 7.077 1.00 97.62 88 ARG A C 1
ATOM 670 O O . ARG A 1 88 ? -1.594 -8.398 7.798 1.00 97.62 88 ARG A O 1
ATOM 677 N N . PHE A 1 89 ? -2.827 -9.865 6.633 1.00 96.75 89 PHE A N 1
ATOM 678 C CA . PHE A 1 89 ? -4.101 -9.241 6.966 1.00 96.75 89 PHE A CA 1
ATOM 679 C C . PHE A 1 89 ? -4.579 -9.648 8.359 1.00 96.75 89 PHE A C 1
ATOM 681 O O . PHE A 1 89 ? -4.784 -10.829 8.641 1.00 96.75 89 PHE A O 1
ATOM 688 N N . GLU A 1 90 ? -4.809 -8.654 9.205 1.00 96.25 90 GLU A N 1
ATOM 689 C CA . GLU A 1 90 ? -5.270 -8.806 10.577 1.00 96.25 90 GLU A CA 1
ATOM 690 C C . GLU A 1 90 ? -6.519 -7.956 10.826 1.00 96.25 90 GLU A C 1
ATOM 692 O O . GLU A 1 90 ? -6.730 -6.890 10.237 1.00 96.25 90 GLU A O 1
ATOM 697 N N . ILE A 1 91 ? -7.386 -8.449 11.708 1.00 93.62 91 ILE A N 1
ATOM 698 C CA . ILE A 1 91 ? -8.604 -7.750 12.119 1.00 93.62 91 ILE A CA 1
ATOM 699 C C . ILE A 1 91 ? -8.496 -7.493 13.614 1.00 93.62 91 ILE A C 1
ATOM 701 O O . ILE A 1 91 ? -8.722 -8.396 14.422 1.00 93.62 91 ILE A O 1
ATOM 705 N N . GLU A 1 92 ? -8.202 -6.253 13.987 1.00 91.06 92 GLU A N 1
ATOM 706 C CA . GLU A 1 92 ? -8.005 -5.894 15.387 1.00 91.06 92 GLU A CA 1
ATOM 707 C C . GLU A 1 92 ? -9.242 -5.206 15.979 1.00 91.06 92 GLU A C 1
ATOM 709 O O . GLU A 1 92 ? -9.894 -4.382 15.323 1.00 91.06 92 GLU A O 1
ATOM 714 N N . PRO A 1 93 ? -9.614 -5.529 17.228 1.00 87.62 93 PRO A N 1
ATOM 715 C CA . PRO A 1 93 ? -10.664 -4.819 17.936 1.00 87.62 93 PRO A CA 1
ATOM 716 C C . PRO A 1 93 ? -10.114 -3.506 18.517 1.00 87.62 93 PRO A C 1
ATOM 718 O O . PRO A 1 93 ? -9.399 -3.495 19.515 1.00 87.62 93 PRO A O 1
ATOM 721 N N . LEU A 1 94 ? -10.500 -2.375 17.934 1.00 83.69 94 LEU A N 1
ATOM 722 C CA . LEU A 1 94 ? -10.231 -1.046 18.468 1.00 83.69 94 LEU A CA 1
ATOM 723 C C . LEU A 1 94 ? -11.331 -0.643 19.455 1.00 83.69 94 LEU A C 1
ATOM 725 O O . LEU A 1 94 ? -12.519 -0.614 19.124 1.00 83.69 94 LEU A O 1
ATOM 729 N N . LYS A 1 95 ? -10.942 -0.298 20.680 1.00 80.25 95 LYS A N 1
ATOM 730 C CA . LYS A 1 95 ? -11.864 0.266 21.665 1.00 80.25 95 LYS A CA 1
ATOM 731 C C . LYS A 1 95 ? -11.962 1.775 21.440 1.00 80.25 95 LYS A C 1
ATOM 733 O O . LYS A 1 95 ? -10.973 2.485 21.583 1.00 80.25 95 LYS A O 1
ATOM 738 N N . ASN A 1 96 ? -13.147 2.266 21.087 1.00 78.31 96 ASN A N 1
ATOM 739 C CA . ASN A 1 96 ? -13.391 3.707 21.021 1.00 78.31 96 ASN A CA 1
ATOM 740 C C . ASN A 1 96 ? -13.448 4.317 22.430 1.00 78.31 96 ASN A C 1
ATOM 742 O O . ASN A 1 96 ? -13.715 3.621 23.409 1.00 78.31 96 ASN A O 1
ATOM 746 N N . GLU A 1 97 ? -13.300 5.641 22.511 1.00 79.19 97 GLU A N 1
ATOM 747 C CA . GLU A 1 97 ? -13.444 6.437 23.746 1.00 79.19 97 GLU A CA 1
ATOM 748 C C . GLU A 1 97 ? -14.771 6.166 24.476 1.00 79.19 97 GLU A C 1
ATOM 750 O O . GLU A 1 97 ? -14.821 6.124 25.699 1.00 79.19 97 GLU A O 1
ATOM 755 N N . ASN A 1 98 ? -15.837 5.865 23.728 1.00 79.38 98 ASN A N 1
ATOM 756 C CA . ASN A 1 98 ? -17.157 5.521 24.266 1.00 79.38 98 ASN A CA 1
ATOM 757 C C . ASN A 1 98 ? -17.246 4.067 24.784 1.00 79.38 98 ASN A C 1
ATOM 759 O O . ASN A 1 98 ? -18.340 3.552 25.003 1.00 79.38 98 ASN A O 1
ATOM 763 N N . GLY A 1 99 ? -16.126 3.345 24.868 1.00 78.50 99 GLY A N 1
ATOM 764 C CA . GLY A 1 99 ? -16.068 1.938 25.274 1.00 78.50 99 GLY A CA 1
ATOM 765 C C . GLY A 1 99 ? -16.621 0.938 24.250 1.00 78.50 99 GLY A C 1
ATOM 766 O O . GLY A 1 99 ? -16.593 -0.262 24.505 1.00 78.50 99 GLY A O 1
ATOM 767 N N . SER A 1 100 ? -17.101 1.404 23.094 1.00 74.75 100 SER A N 1
ATOM 768 C CA . SER A 1 100 ? -17.613 0.544 22.023 1.00 74.75 100 SER A CA 1
ATOM 769 C C . SER A 1 100 ? -16.474 -0.084 21.223 1.00 74.75 100 SER A C 1
ATOM 771 O O . SER A 1 100 ? -15.534 0.606 20.825 1.00 74.75 100 SER A O 1
ATOM 773 N N . TRP A 1 101 ? -16.584 -1.381 20.945 1.00 72.31 101 TRP A N 1
ATOM 774 C CA . TRP A 1 101 ? -15.638 -2.105 20.101 1.00 72.31 101 TRP A CA 1
ATOM 775 C C . TRP A 1 101 ? -15.914 -1.833 18.622 1.00 72.31 101 TRP A C 1
ATOM 777 O O . TRP A 1 101 ? -17.031 -2.033 18.142 1.00 72.31 101 TRP A O 1
ATOM 787 N N . LYS A 1 102 ? -14.888 -1.411 17.885 1.00 80.38 102 LYS A N 1
ATOM 788 C CA . LYS A 1 102 ? -14.913 -1.267 16.431 1.00 80.38 102 LYS A CA 1
ATOM 789 C C . LYS A 1 102 ? -13.771 -2.076 15.839 1.00 80.38 102 LYS A C 1
ATOM 791 O O . LYS A 1 102 ? -12.657 -2.016 16.329 1.00 80.38 102 LYS A O 1
ATOM 796 N N . LYS A 1 103 ? -14.039 -2.848 14.792 1.00 80.50 103 LYS A N 1
ATOM 797 C CA . LYS A 1 103 ? -12.979 -3.584 14.099 1.00 80.50 103 LYS A CA 1
ATOM 798 C C . LYS A 1 103 ? -12.223 -2.635 13.179 1.00 80.50 103 LYS A C 1
ATOM 800 O O . LYS A 1 103 ? -12.856 -1.847 12.475 1.00 80.50 103 LYS A O 1
ATOM 805 N N . ILE A 1 104 ? -10.904 -2.729 13.198 1.00 88.25 104 ILE A N 1
ATOM 806 C CA . ILE A 1 104 ? -10.013 -2.079 12.243 1.00 88.25 104 ILE A CA 1
ATOM 807 C C . ILE A 1 104 ? -9.312 -3.153 11.422 1.00 88.25 104 ILE A C 1
ATOM 809 O O . ILE A 1 104 ? -9.025 -4.243 11.917 1.00 88.25 104 ILE A O 1
ATOM 813 N N . PHE A 1 105 ? -9.080 -2.847 10.154 1.00 93.19 105 PHE A N 1
ATOM 814 C CA . PHE A 1 105 ? -8.297 -3.697 9.274 1.00 93.19 105 PHE A CA 1
ATOM 815 C C . PHE A 1 105 ? -6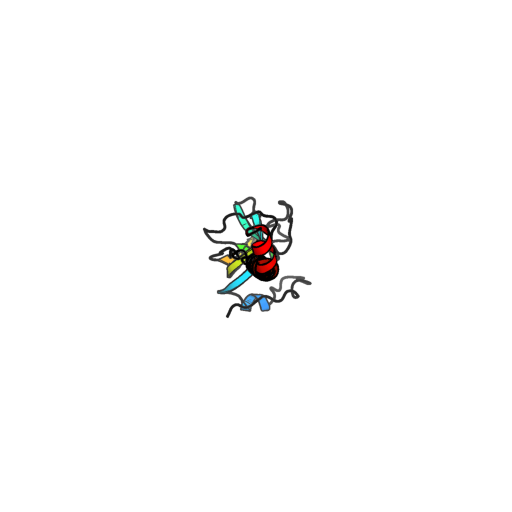.852 -3.246 9.348 1.00 93.19 105 PHE A C 1
ATOM 817 O O . PHE A 1 105 ? -6.571 -2.063 9.141 1.00 93.19 105 PHE A O 1
ATOM 824 N N . VAL A 1 106 ? -5.961 -4.176 9.657 1.00 95.44 106 VAL A N 1
ATOM 825 C CA . VAL A 1 106 ? -4.531 -3.922 9.799 1.00 95.44 106 VAL A CA 1
ATOM 826 C C . VAL A 1 106 ? -3.791 -4.829 8.828 1.00 95.44 106 VAL A C 1
ATOM 828 O O . VAL A 1 106 ? -4.150 -5.989 8.644 1.00 95.44 106 VAL A O 1
ATOM 831 N N . LEU A 1 107 ? -2.778 -4.286 8.171 1.00 96.25 107 LEU A N 1
ATOM 832 C CA . LEU A 1 107 ? -1.849 -5.037 7.351 1.00 96.25 107 LEU A CA 1
ATOM 833 C C . LEU A 1 107 ? -0.494 -5.012 8.061 1.00 96.25 107 LEU A C 1
ATOM 835 O O . LEU A 1 107 ? 0.181 -3.982 8.050 1.00 96.25 107 LEU A O 1
ATOM 839 N N . GLN A 1 108 ? -0.145 -6.118 8.714 1.00 96.50 108 GLN A N 1
ATOM 840 C CA . GLN A 1 108 ? 1.134 -6.292 9.402 1.00 96.50 108 GLN A CA 1
ATOM 841 C C . GLN A 1 108 ? 2.249 -6.617 8.406 1.00 96.50 108 GLN A C 1
ATOM 843 O O . GLN A 1 108 ? 1.993 -7.194 7.343 1.00 96.50 108 GLN A O 1
ATOM 848 N N . ASP A 1 109 ? 3.483 -6.259 8.763 1.00 95.50 109 ASP A N 1
ATOM 849 C CA . ASP A 1 109 ? 4.674 -6.405 7.918 1.00 95.50 109 ASP A CA 1
ATOM 850 C C . ASP A 1 109 ? 4.466 -5.810 6.512 1.00 95.50 109 ASP A C 1
ATOM 852 O O . ASP A 1 109 ? 4.852 -6.392 5.493 1.00 95.50 109 ASP A O 1
ATOM 856 N N . ALA A 1 110 ? 3.779 -4.666 6.447 1.00 95.75 110 ALA A N 1
ATOM 857 C CA . ALA A 1 110 ? 3.359 -4.058 5.197 1.00 95.75 110 ALA A CA 1
ATOM 858 C C . ALA A 1 110 ? 4.561 -3.548 4.387 1.00 95.75 110 ALA A C 1
ATOM 860 O O . ALA A 1 110 ? 5.298 -2.654 4.809 1.00 95.75 110 ALA A O 1
ATOM 861 N N . LEU A 1 111 ? 4.705 -4.080 3.174 1.00 94.25 111 LEU A N 1
ATOM 862 C CA . LEU A 1 111 ? 5.767 -3.766 2.228 1.00 94.25 111 LEU A CA 1
ATOM 863 C C . LEU A 1 111 ? 5.176 -3.214 0.929 1.00 94.25 111 LEU A C 1
ATOM 865 O O . LEU A 1 111 ? 4.322 -3.838 0.295 1.00 94.25 111 LEU A O 1
ATOM 869 N N . VAL A 1 112 ? 5.661 -2.051 0.489 1.00 92.44 112 VAL A N 1
ATOM 870 C CA . VAL A 1 112 ? 5.268 -1.471 -0.801 1.00 92.44 112 VAL A CA 1
ATOM 871 C C . VAL A 1 112 ? 6.016 -2.181 -1.927 1.00 92.44 112 VAL A C 1
ATOM 873 O O . VAL A 1 112 ? 7.235 -2.043 -2.072 1.00 92.44 112 VAL A O 1
ATOM 876 N N . ILE A 1 113 ? 5.284 -2.898 -2.780 1.00 91.38 113 ILE A N 1
ATOM 877 C CA . ILE A 1 113 ? 5.860 -3.546 -3.956 1.00 91.38 113 ILE A CA 1
ATOM 878 C C . ILE A 1 113 ? 6.163 -2.464 -4.995 1.00 91.38 113 ILE A C 1
ATOM 880 O O . ILE A 1 113 ? 5.288 -1.959 -5.705 1.00 91.38 113 ILE A O 1
ATOM 884 N N . LYS A 1 114 ? 7.444 -2.111 -5.131 1.00 85.38 114 LYS A N 1
ATOM 885 C CA . LYS A 1 114 ? 7.912 -1.285 -6.246 1.00 85.38 114 LYS A CA 1
ATOM 886 C C . LYS A 1 114 ? 7.834 -2.121 -7.519 1.00 85.38 114 LYS A C 1
ATOM 888 O O . LYS A 1 114 ? 8.727 -2.927 -7.785 1.00 85.38 114 LYS A O 1
ATOM 893 N N . LYS A 1 115 ? 6.789 -1.918 -8.329 1.00 79.50 115 LYS A N 1
ATOM 894 C CA . LYS A 1 115 ? 6.787 -2.427 -9.706 1.00 79.50 115 LYS A CA 1
ATOM 895 C C . LYS A 1 115 ? 8.029 -1.871 -10.388 1.00 79.50 115 LYS A C 1
ATOM 897 O O . LYS A 1 115 ? 8.169 -0.655 -10.538 1.00 79.50 115 LYS A O 1
ATOM 902 N N . LYS A 1 116 ? 8.967 -2.757 -10.740 1.00 76.75 116 LYS A N 1
ATOM 903 C CA . LYS A 1 116 ? 10.097 -2.373 -11.585 1.00 76.75 116 LYS A CA 1
ATOM 904 C C . LYS A 1 116 ? 9.486 -1.727 -12.828 1.00 76.75 116 LYS A C 1
ATOM 906 O O . LYS A 1 116 ? 8.540 -2.310 -13.360 1.00 76.75 116 LYS A O 1
ATOM 911 N N . PRO A 1 117 ? 9.958 -0.546 -13.263 1.00 75.06 117 PRO A N 1
ATOM 912 C CA . PRO A 1 117 ? 9.492 0.018 -14.518 1.00 75.06 117 PRO A CA 1
ATOM 913 C C . PRO A 1 117 ? 9.687 -1.070 -15.567 1.00 75.06 117 PRO A C 1
ATOM 915 O O . PRO A 1 117 ? 10.810 -1.555 -15.742 1.00 75.06 117 PRO A O 1
ATOM 918 N N . GLU A 1 118 ? 8.591 -1.526 -16.173 1.00 77.75 118 GLU A N 1
ATOM 919 C CA . GLU A 1 118 ? 8.665 -2.434 -17.306 1.00 77.75 118 GLU A CA 1
ATOM 920 C C . GLU A 1 118 ? 9.571 -1.730 -18.306 1.00 77.75 118 GLU A C 1
ATOM 922 O O . GLU A 1 118 ? 9.257 -0.634 -18.777 1.00 77.75 118 GLU A O 1
ATOM 927 N N . ARG A 1 119 ? 10.781 -2.268 -18.510 1.00 74.12 119 ARG A N 1
ATOM 928 C CA . ARG A 1 119 ? 11.727 -1.660 -19.444 1.00 74.12 119 ARG A CA 1
ATOM 929 C C . ARG A 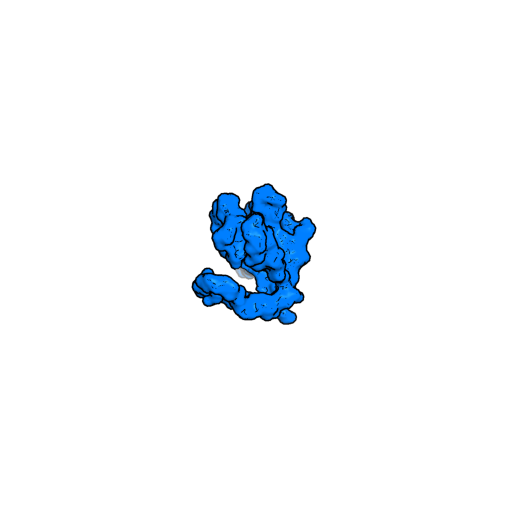1 119 ? 10.973 -1.538 -20.762 1.00 74.12 119 ARG A C 1
ATOM 931 O O . ARG A 1 119 ? 10.447 -2.560 -21.203 1.00 74.12 119 ARG A O 1
ATOM 938 N N . PRO A 1 120 ? 10.878 -0.343 -21.369 1.00 80.19 120 PRO A N 1
ATOM 939 C CA . PRO A 1 120 ? 10.089 -0.175 -22.575 1.00 80.19 120 PRO A CA 1
ATOM 940 C C . PRO A 1 120 ? 10.736 -1.014 -23.676 1.00 80.19 120 PRO A C 1
ATOM 942 O O . PRO A 1 120 ? 11.688 -0.577 -24.320 1.00 80.19 120 PRO A O 1
ATOM 945 N N . LEU A 1 121 ? 10.231 -2.235 -23.880 1.00 82.56 121 LEU A N 1
ATOM 946 C CA . LEU A 1 121 ? 10.678 -3.161 -24.923 1.00 82.56 121 LEU A CA 1
ATOM 947 C C . LEU A 1 121 ? 10.653 -2.466 -26.291 1.00 82.56 121 LEU A C 1
ATOM 949 O O . LEU A 1 121 ? 11.523 -2.708 -27.121 1.00 82.56 121 LEU A O 1
ATOM 953 N N . GLY A 1 122 ? 9.730 -1.515 -26.478 1.00 82.88 122 GLY A N 1
ATOM 954 C CA . GLY A 1 122 ? 9.655 -0.662 -27.662 1.00 82.88 122 GLY A CA 1
ATOM 955 C C . GLY A 1 122 ? 10.938 0.116 -27.969 1.00 82.88 122 GLY A C 1
ATOM 956 O O . GLY A 1 122 ? 11.278 0.260 -29.137 1.00 82.88 122 GLY A O 1
ATOM 957 N N . LEU A 1 123 ? 11.705 0.559 -26.967 1.00 86.25 123 LEU A N 1
ATOM 958 C CA . LEU A 1 123 ? 12.938 1.318 -27.211 1.00 86.25 123 LEU A CA 1
ATOM 959 C C . LEU A 1 123 ? 14.054 0.423 -27.771 1.00 86.25 123 LEU A C 1
ATOM 961 O O . LEU A 1 123 ? 14.800 0.846 -28.649 1.00 86.25 123 LEU A O 1
ATOM 965 N N . LEU A 1 124 ? 14.116 -0.838 -27.330 1.00 88.81 124 LEU A N 1
ATOM 966 C CA . LEU A 1 124 ? 15.012 -1.837 -27.919 1.00 88.81 124 LEU A CA 1
ATOM 967 C C . LEU A 1 124 ? 14.617 -2.154 -29.365 1.00 88.81 124 LEU A C 1
ATOM 969 O O . LEU A 1 124 ? 15.490 -2.166 -30.228 1.00 88.81 124 LEU A O 1
ATOM 973 N N . TYR A 1 125 ? 13.322 -2.338 -29.641 1.00 93.94 125 TYR A N 1
ATOM 974 C CA . TYR A 1 125 ? 12.831 -2.586 -31.002 1.00 93.94 125 TYR A CA 1
ATOM 975 C C . TYR A 1 125 ? 13.060 -1.406 -31.953 1.00 93.94 125 TYR A C 1
ATOM 977 O O . TYR A 1 125 ? 13.354 -1.618 -33.127 1.00 93.94 125 TYR A O 1
ATOM 985 N N . LEU A 1 126 ? 12.967 -0.166 -31.466 1.00 93.62 126 LEU A N 1
ATOM 986 C CA . LEU A 1 126 ? 13.280 1.016 -32.271 1.00 93.62 126 LEU A CA 1
ATOM 987 C C . LEU A 1 126 ? 14.762 1.064 -32.647 1.00 93.62 126 LEU A C 1
ATOM 989 O O . LEU A 1 126 ? 15.083 1.320 -33.805 1.00 93.62 126 LEU A O 1
ATOM 993 N N . ILE A 1 127 ? 15.660 0.777 -31.699 1.00 95.25 127 ILE A N 1
ATOM 994 C CA . ILE A 1 127 ? 17.102 0.746 -31.973 1.00 95.25 127 ILE A CA 1
ATOM 995 C C . ILE A 1 127 ? 17.429 -0.375 -32.963 1.00 95.25 127 ILE A C 1
ATOM 997 O O . ILE A 1 127 ? 18.134 -0.124 -33.938 1.00 95.25 127 ILE A O 1
ATOM 1001 N N . THR A 1 128 ? 16.909 -1.590 -32.756 1.00 95.94 128 THR A N 1
ATOM 1002 C CA . THR A 1 128 ? 17.186 -2.721 -33.658 1.00 95.94 128 THR A CA 1
ATOM 1003 C C . THR A 1 128 ? 16.565 -2.538 -35.041 1.00 95.94 128 THR A C 1
ATOM 1005 O O . THR A 1 128 ? 17.193 -2.875 -36.042 1.00 95.94 128 THR A O 1
ATOM 1008 N N . GLY A 1 129 ? 15.368 -1.955 -35.127 1.00 96.19 129 GLY A N 1
ATOM 1009 C CA . GLY A 1 129 ? 14.744 -1.605 -36.400 1.00 96.19 129 GLY A CA 1
ATOM 1010 C C . GLY A 1 129 ? 15.536 -0.537 -37.154 1.00 96.19 129 GLY A C 1
ATOM 1011 O O . GLY A 1 129 ? 15.824 -0.702 -38.339 1.00 96.19 129 GLY A O 1
ATOM 1012 N N . PHE A 1 130 ? 15.957 0.529 -36.468 1.00 97.19 130 PHE A N 1
ATOM 1013 C CA . PHE A 1 130 ? 16.724 1.614 -37.079 1.00 97.19 130 PHE A CA 1
ATOM 1014 C C . PHE A 1 130 ? 18.082 1.133 -37.606 1.00 97.19 130 PHE A C 1
ATOM 1016 O O . PHE A 1 130 ? 18.428 1.402 -38.759 1.00 97.19 130 PHE A O 1
ATOM 1023 N N . THR A 1 131 ? 18.826 0.349 -36.819 1.00 97.62 131 THR A N 1
ATOM 1024 C CA . THR A 1 131 ? 20.109 -0.211 -37.274 1.00 97.62 131 THR A CA 1
ATOM 1025 C C . THR A 1 131 ? 19.928 -1.131 -38.478 1.00 97.62 131 THR A C 1
ATOM 1027 O O . THR A 1 131 ? 20.697 -1.034 -39.434 1.00 97.62 131 THR A O 1
ATOM 1030 N N . PHE A 1 132 ? 18.878 -1.955 -38.495 1.00 97.75 132 PHE A N 1
ATOM 1031 C CA . PHE A 1 132 ? 18.564 -2.817 -39.633 1.00 97.75 132 PHE A CA 1
ATOM 1032 C C . PHE A 1 132 ? 18.256 -2.011 -40.906 1.00 97.75 132 PHE A C 1
ATOM 1034 O O . PHE A 1 132 ? 18.787 -2.321 -41.974 1.00 97.75 132 PHE A O 1
ATOM 1041 N N . THR A 1 133 ? 17.478 -0.926 -40.797 1.00 97.50 133 THR A N 1
ATOM 1042 C CA . THR A 1 133 ? 17.191 -0.048 -41.947 1.00 97.50 133 THR A CA 1
ATOM 1043 C C . THR A 1 133 ? 18.438 0.646 -42.496 1.00 97.50 133 THR A C 1
ATOM 1045 O O . THR A 1 133 ? 18.593 0.717 -43.715 1.00 97.50 133 THR A O 1
ATOM 1048 N N . ILE A 1 134 ? 19.365 1.087 -41.634 1.00 97.44 134 ILE A N 1
ATOM 1049 C CA . ILE A 1 134 ? 20.643 1.672 -42.072 1.00 97.44 134 ILE A CA 1
ATOM 1050 C C . ILE A 1 134 ? 21.485 0.633 -42.814 1.00 97.44 134 ILE A C 1
ATOM 1052 O O . ILE A 1 134 ? 22.036 0.941 -43.869 1.00 97.44 134 ILE A O 1
ATOM 1056 N N . VAL A 1 135 ? 21.583 -0.593 -42.293 1.00 97.31 135 VAL A N 1
ATOM 1057 C CA . VAL A 1 135 ? 22.362 -1.665 -42.933 1.00 97.31 135 VAL A CA 1
ATOM 1058 C C . VAL A 1 135 ? 21.805 -1.987 -44.321 1.00 97.31 135 VAL A C 1
ATOM 1060 O O . VAL A 1 135 ? 22.578 -2.068 -45.276 1.00 97.31 135 VAL A O 1
ATOM 1063 N N . ILE A 1 136 ? 20.479 -2.099 -44.457 1.00 97.44 136 ILE A N 1
ATOM 1064 C CA . ILE A 1 136 ? 19.825 -2.299 -45.759 1.00 97.44 136 ILE A CA 1
ATOM 1065 C C . ILE A 1 136 ? 20.118 -1.131 -46.700 1.00 97.44 136 ILE A C 1
ATOM 1067 O O . ILE A 1 136 ? 20.471 -1.352 -47.857 1.00 97.44 136 ILE A O 1
ATOM 1071 N N . PHE A 1 137 ?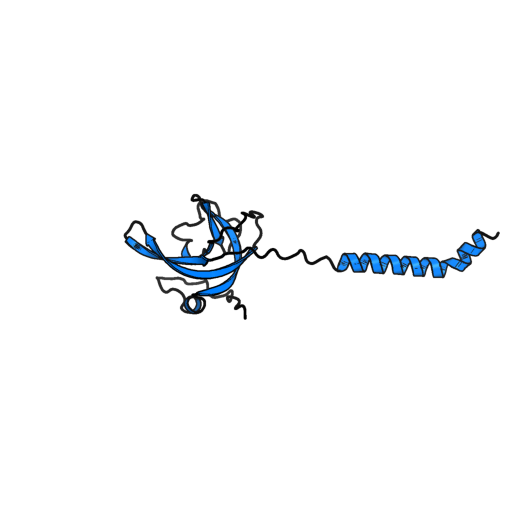 20.009 0.107 -46.218 1.00 96.62 137 PHE A N 1
ATOM 1072 C CA . PHE A 1 137 ? 20.285 1.291 -47.026 1.00 96.62 137 PHE A CA 1
ATOM 1073 C C . PHE A 1 137 ? 21.740 1.308 -47.520 1.00 96.62 137 PHE A C 1
ATOM 1075 O O . PHE A 1 137 ? 21.982 1.437 -48.717 1.00 96.62 137 PHE A O 1
ATOM 1082 N N . LEU A 1 138 ? 22.720 1.090 -46.641 1.00 95.81 138 LEU A N 1
ATOM 1083 C CA . LEU A 1 138 ? 24.134 1.015 -47.031 1.00 95.81 138 LEU A CA 1
ATOM 1084 C C . LEU A 1 138 ? 24.398 -0.106 -48.044 1.00 95.81 138 LEU A C 1
ATOM 1086 O O . LEU A 1 138 ? 25.193 0.079 -48.964 1.00 95.81 138 LEU A O 1
ATOM 1090 N N . PHE A 1 139 ? 23.714 -1.243 -47.906 1.00 96.19 139 PHE A N 1
ATOM 1091 C CA . PHE A 1 139 ? 23.818 -2.353 -48.848 1.00 96.19 139 PHE A CA 1
ATOM 1092 C C . PHE A 1 139 ? 23.269 -1.985 -50.236 1.00 96.19 139 PHE A C 1
ATOM 1094 O O . PHE A 1 139 ? 23.965 -2.177 -51.232 1.00 96.19 139 PHE A O 1
ATOM 1101 N N . LEU A 1 140 ? 22.069 -1.396 -50.304 1.00 95.88 140 LEU A N 1
ATOM 1102 C CA . LEU A 1 140 ? 21.433 -0.986 -51.565 1.00 95.88 140 LEU A CA 1
ATOM 1103 C C . LEU A 1 140 ? 22.203 0.129 -52.286 1.00 95.88 140 LEU A C 1
ATOM 1105 O O . LEU A 1 140 ? 22.254 0.154 -53.513 1.00 95.88 140 LEU A O 1
ATOM 1109 N N . TYR A 1 141 ? 22.818 1.049 -51.542 1.00 95.56 141 TYR A N 1
ATOM 1110 C CA . TYR A 1 141 ? 23.545 2.182 -52.120 1.00 95.56 141 TYR A CA 1
ATOM 1111 C C . TYR A 1 141 ? 25.038 1.915 -52.341 1.00 95.56 141 TYR A C 1
ATOM 1113 O O . TYR A 1 141 ? 25.724 2.780 -52.887 1.00 95.56 141 TYR A O 1
ATOM 1121 N N . LYS A 1 142 ? 25.550 0.731 -51.978 1.00 94.81 142 LYS A N 1
ATOM 1122 C CA . LYS A 1 142 ? 26.977 0.392 -52.080 1.00 94.81 142 LYS A CA 1
ATOM 1123 C C . LYS A 1 142 ? 27.540 0.621 -53.486 1.00 94.81 142 LYS A C 1
ATOM 1125 O O . LYS A 1 142 ? 28.583 1.252 -53.617 1.00 94.81 142 LYS A O 1
ATOM 1130 N N . GLU A 1 143 ? 26.855 0.162 -54.535 1.00 90.12 143 GLU A N 1
ATOM 1131 C CA . GLU A 1 143 ? 27.327 0.319 -55.923 1.00 90.12 143 GLU A CA 1
ATOM 1132 C C . GLU A 1 143 ? 27.380 1.784 -56.359 1.00 90.12 143 GLU A C 1
ATOM 1134 O O . GLU A 1 143 ? 28.351 2.235 -56.967 1.00 90.12 143 GLU A O 1
ATOM 1139 N N . LYS A 1 144 ? 26.360 2.560 -55.981 1.00 90.38 144 LYS A N 1
ATOM 1140 C CA . LYS A 1 144 ? 26.290 3.983 -56.314 1.00 90.38 144 LYS A CA 1
ATOM 1141 C C . LYS A 1 144 ? 27.355 4.789 -55.570 1.00 90.38 144 LYS A C 1
ATOM 1143 O O . LYS A 1 144 ? 27.952 5.684 -56.157 1.00 90.38 144 LYS A O 1
ATOM 1148 N N . ILE A 1 145 ? 27.608 4.456 -54.304 1.00 89.19 145 ILE A N 1
ATOM 1149 C CA . ILE A 1 145 ? 28.661 5.079 -53.496 1.00 89.19 145 ILE A CA 1
ATOM 1150 C C . ILE A 1 145 ? 30.042 4.755 -54.080 1.00 89.19 145 ILE A C 1
ATOM 1152 O O . ILE A 1 145 ? 30.855 5.665 -54.209 1.00 89.19 145 ILE A O 1
ATOM 1156 N N . MET A 1 146 ? 30.303 3.511 -54.502 1.00 88.56 146 MET A N 1
ATOM 1157 C CA . MET A 1 146 ? 31.583 3.167 -55.141 1.00 88.56 146 MET A CA 1
ATOM 1158 C C . MET A 1 146 ? 31.825 3.986 -56.418 1.00 88.56 146 MET A C 1
ATOM 1160 O O . MET A 1 146 ? 32.913 4.525 -56.586 1.00 88.56 146 MET A O 1
ATOM 1164 N N . ASN A 1 147 ? 30.813 4.194 -57.263 1.00 88.50 147 ASN A N 1
ATOM 1165 C CA . ASN A 1 147 ? 30.969 5.020 -58.469 1.00 88.50 147 ASN A CA 1
ATOM 1166 C C . ASN A 1 147 ? 31.264 6.504 -58.189 1.00 88.50 147 ASN A C 1
ATOM 1168 O O . ASN A 1 147 ? 31.828 7.169 -59.049 1.00 88.50 147 ASN A O 1
ATOM 1172 N N . ILE A 1 148 ? 30.891 7.033 -57.019 1.00 90.69 148 ILE A N 1
ATOM 1173 C CA . ILE A 1 148 ? 31.217 8.415 -56.624 1.00 90.69 148 ILE A CA 1
ATOM 1174 C C . ILE A 1 148 ? 32.664 8.524 -56.128 1.00 90.69 148 ILE A C 1
ATOM 1176 O O . ILE A 1 148 ? 33.288 9.560 -56.305 1.00 90.69 148 ILE A O 1
ATOM 1180 N N . PHE A 1 149 ? 33.195 7.481 -55.487 1.00 87.75 149 PHE A N 1
ATOM 1181 C CA . PHE A 1 149 ? 34.548 7.513 -54.922 1.00 87.75 149 PHE A CA 1
ATOM 1182 C C . PHE A 1 149 ? 35.652 7.124 -55.915 1.00 87.75 149 PHE A C 1
ATOM 1184 O O . PHE A 1 149 ? 36.802 7.492 -55.696 1.00 87.75 149 PHE A O 1
ATOM 1191 N N . PHE A 1 150 ? 35.332 6.365 -56.966 1.00 84.81 150 PHE A N 1
ATOM 1192 C CA . PHE A 1 150 ? 36.311 5.860 -57.940 1.00 84.81 150 PHE A CA 1
ATOM 1193 C C . PHE A 1 150 ? 36.347 6.630 -59.270 1.00 84.81 150 PHE A C 1
ATOM 1195 O O . PHE A 1 150 ? 37.039 6.200 -60.191 1.00 84.81 150 PHE A O 1
ATOM 1202 N N . ASN A 1 151 ? 35.621 7.743 -59.373 1.00 75.56 151 ASN A N 1
ATOM 1203 C CA . ASN A 1 151 ? 35.543 8.593 -60.562 1.00 75.56 151 ASN A CA 1
ATOM 1204 C C . ASN A 1 151 ? 35.927 10.026 -60.185 1.00 75.56 151 ASN A C 1
ATOM 1206 O O . ASN A 1 151 ? 36.681 10.657 -60.954 1.00 75.56 151 ASN A O 1
#

Sequence (151 aa):
MLGELPPSSVEEIGAGKLPEALKAYQHQQVSIRGFVYRTKDGKNVLAAEPDLKSCCVASRENILRQVMLEGDEIAFLNNGRAQEVQGRFEIEPLKNENGSWKKIFVLQDALVIKKKPERPLGLLYLITGFTFTIVIFLFLYKEKIMNIFFN